Protein AF-A0A9P0D019-F1 (afdb_monomer_lite)

Radius of gyration: 28.9 Å; chains: 1; bounding box: 54×41×73 Å

Secondary structure (DSSP, 8-state):
-HHHHHHHHHHHHHHHHHHHHHH-HHHHHHHH-TT-S---S-PPPHHHHHHHHHHHHTS-----TT-HHHHHHHHHHTTSPPPP-----HHHHHHHHHHS-TTSPP-TT--

Sequence (111 aa):
MASRLGRYKEAYQRRKDNSLFTKSQRSFYRRLDPTTTQADGKYLNPEEIQKFWSNIWEKPVTHKTLAQWNRHETKIREKVPMMNPQKITTSDLKETLKTAANWKAPGSDKI

pLDDT: mean 82.5, std 10.54, range [54.69, 95.62]

Organism: NCB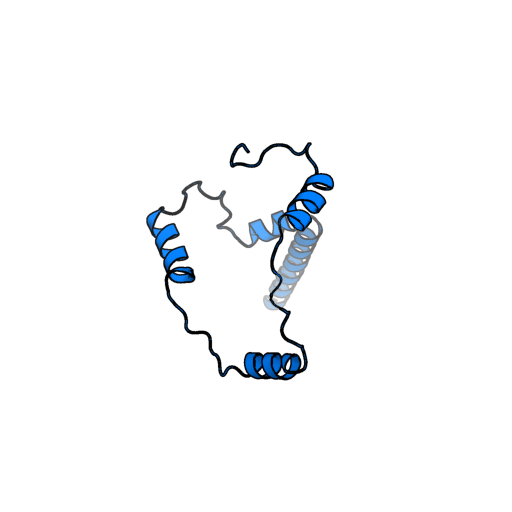I:txid3402493

Structure (mmCIF, N/CA/C/O backbone):
data_AF-A0A9P0D019-F1
#
_entry.id   AF-A0A9P0D019-F1
#
loop_
_atom_site.group_PDB
_atom_site.id
_atom_site.type_symbol
_atom_site.label_atom_id
_atom_site.label_alt_id
_atom_site.label_comp_id
_atom_site.label_asym_id
_atom_site.label_entity_id
_atom_site.label_seq_id
_atom_site.pdbx_PDB_ins_code
_atom_site.Cartn_x
_atom_site.Cartn_y
_atom_site.Cartn_z
_atom_site.occupancy
_atom_site.B_iso_or_equiv
_atom_site.auth_seq_id
_atom_site.auth_comp_id
_atom_site.auth_asym_id
_atom_site.auth_atom_id
_atom_site.pdbx_PDB_model_num
ATOM 1 N N . MET A 1 1 ? 31.414 -14.051 -40.273 1.00 54.69 1 MET A N 1
ATOM 2 C CA . MET A 1 1 ? 32.225 -13.133 -39.433 1.00 54.69 1 MET A CA 1
ATOM 3 C C . MET A 1 1 ? 31.360 -12.184 -38.595 1.00 54.69 1 MET A C 1
ATOM 5 O O . MET A 1 1 ? 31.552 -12.148 -37.386 1.00 54.69 1 MET A O 1
ATOM 9 N N . ALA A 1 2 ? 30.371 -11.490 -39.176 1.00 64.75 2 ALA A N 1
ATOM 10 C CA . ALA A 1 2 ? 29.523 -10.521 -38.459 1.00 64.75 2 ALA A CA 1
ATOM 11 C C . ALA A 1 2 ? 28.725 -11.101 -37.264 1.00 64.75 2 ALA A C 1
ATOM 13 O O . ALA A 1 2 ? 28.683 -10.493 -36.197 1.00 64.75 2 ALA A O 1
ATOM 14 N N . SER A 1 3 ? 28.167 -12.312 -37.389 1.00 70.38 3 SER A N 1
ATOM 15 C CA . SER A 1 3 ? 27.386 -12.958 -36.316 1.00 70.38 3 SER A CA 1
ATOM 16 C C . SER A 1 3 ? 28.218 -13.317 -35.078 1.00 70.38 3 SER A C 1
ATOM 18 O O . SER A 1 3 ? 27.751 -13.193 -33.947 1.00 70.38 3 SER A O 1
ATOM 20 N N . ARG A 1 4 ? 29.478 -13.729 -35.272 1.00 79.62 4 ARG A N 1
ATOM 21 C CA . ARG A 1 4 ? 30.413 -14.060 -34.184 1.00 79.62 4 ARG A CA 1
ATOM 22 C C . ARG A 1 4 ? 30.825 -12.810 -33.408 1.00 79.62 4 ARG A C 1
ATOM 24 O O . ARG A 1 4 ? 30.896 -12.851 -32.183 1.00 79.62 4 ARG A O 1
ATOM 31 N N . LEU A 1 5 ? 31.040 -11.705 -34.121 1.00 83.56 5 LEU A N 1
ATOM 32 C CA . LEU A 1 5 ? 31.354 -10.410 -33.524 1.00 83.56 5 LEU A CA 1
ATOM 33 C C . LEU A 1 5 ? 30.178 -9.880 -32.683 1.00 83.56 5 LEU A C 1
ATOM 35 O O . LEU A 1 5 ? 30.385 -9.423 -31.560 1.00 83.56 5 LEU A O 1
ATOM 39 N N . GLY A 1 6 ? 28.943 -10.023 -33.184 1.00 86.75 6 GLY A N 1
ATOM 40 C CA . GLY A 1 6 ? 27.721 -9.673 -32.450 1.00 86.75 6 GLY A CA 1
ATOM 41 C C . GLY A 1 6 ? 27.576 -10.452 -31.141 1.00 86.75 6 GLY A C 1
ATOM 42 O O . GLY A 1 6 ? 27.451 -9.851 -30.075 1.00 86.75 6 GLY A O 1
ATOM 43 N N . ARG A 1 7 ? 27.730 -11.784 -31.192 1.00 87.00 7 ARG A N 1
ATOM 44 C CA . ARG A 1 7 ? 27.685 -12.647 -29.995 1.00 87.00 7 ARG A CA 1
ATOM 45 C C . ARG A 1 7 ? 28.723 -12.256 -28.946 1.00 87.00 7 ARG A C 1
ATOM 47 O O . ARG A 1 7 ? 28.423 -12.261 -27.754 1.00 87.00 7 ARG A O 1
ATOM 54 N N . TYR A 1 8 ? 29.938 -11.916 -29.375 1.00 90.50 8 TYR A N 1
ATOM 55 C CA . TYR A 1 8 ? 30.995 -11.498 -28.455 1.00 90.50 8 TYR A CA 1
ATOM 56 C C . TYR A 1 8 ? 30.651 -10.174 -27.764 1.00 90.50 8 TYR A C 1
ATOM 58 O O . TYR A 1 8 ? 30.788 -10.054 -26.546 1.00 90.50 8 TYR A O 1
ATOM 66 N N . LYS A 1 9 ? 30.134 -9.204 -28.528 1.00 91.81 9 LYS A N 1
ATOM 67 C CA . LYS A 1 9 ? 29.692 -7.909 -28.003 1.00 91.81 9 LYS A CA 1
ATOM 68 C C . LYS A 1 9 ? 28.556 -8.067 -26.990 1.00 91.81 9 LYS A C 1
ATOM 70 O O . LYS A 1 9 ? 28.617 -7.473 -25.917 1.00 91.81 9 LYS A O 1
ATOM 75 N N . GLU A 1 10 ? 27.568 -8.909 -27.285 1.00 93.25 10 GLU A N 1
ATOM 76 C CA . GLU A 1 10 ? 26.468 -9.203 -26.361 1.00 93.25 10 GLU A CA 1
ATOM 77 C C . GLU A 1 10 ? 26.946 -9.880 -25.075 1.00 93.25 10 GLU A C 1
ATOM 79 O O . GLU A 1 10 ? 26.559 -9.473 -23.983 1.00 93.25 10 GLU A O 1
ATOM 84 N N . ALA A 1 11 ? 27.795 -10.907 -25.182 1.00 93.88 11 ALA A N 1
ATOM 85 C CA . ALA A 1 11 ? 28.311 -11.618 -24.016 1.00 93.88 11 ALA A CA 1
ATOM 86 C C . ALA A 1 11 ? 29.137 -10.692 -23.110 1.00 93.88 11 ALA A C 1
ATOM 88 O O . ALA A 1 11 ? 29.011 -10.739 -21.885 1.00 93.88 11 ALA A O 1
ATOM 89 N N . TYR A 1 12 ? 29.950 -9.822 -23.712 1.00 95.44 12 TYR A N 1
ATOM 90 C CA . TYR A 1 12 ? 30.699 -8.798 -22.993 1.00 95.44 12 TYR A CA 1
ATOM 91 C C . TYR A 1 12 ? 29.769 -7.807 -22.280 1.00 95.44 12 TYR A C 1
ATOM 93 O O . TYR A 1 12 ? 29.955 -7.537 -21.092 1.00 95.44 12 TYR A O 1
ATOM 101 N N . GLN A 1 13 ? 28.737 -7.321 -22.972 1.00 93.88 13 GLN A N 1
ATOM 102 C CA . GLN A 1 13 ? 27.777 -6.377 -22.409 1.00 93.88 13 GLN A CA 1
ATOM 103 C C . GLN A 1 13 ? 27.006 -6.989 -21.229 1.00 93.88 13 GLN A C 1
ATOM 105 O O . GLN A 1 13 ? 26.995 -6.402 -20.152 1.00 93.88 13 GLN A O 1
ATOM 110 N N . ARG A 1 14 ? 26.501 -8.226 -21.363 1.00 93.88 14 ARG A N 1
ATOM 111 C CA . ARG A 1 14 ? 25.836 -8.952 -20.262 1.00 93.88 14 ARG A CA 1
ATOM 112 C C . ARG A 1 14 ? 26.735 -9.099 -19.035 1.00 93.88 14 ARG A C 1
ATOM 114 O O . ARG A 1 14 ? 26.287 -8.894 -17.913 1.00 93.88 14 ARG A O 1
ATOM 121 N N . ARG A 1 15 ? 28.020 -9.428 -19.223 1.00 95.25 15 ARG A N 1
ATOM 122 C CA . ARG A 1 15 ? 28.983 -9.525 -18.109 1.00 95.25 15 ARG A CA 1
ATOM 123 C C . ARG A 1 15 ? 29.181 -8.181 -17.411 1.00 95.25 15 ARG A C 1
ATOM 125 O O . ARG A 1 15 ? 29.207 -8.131 -16.183 1.00 95.25 15 ARG A O 1
ATOM 132 N N . LYS A 1 16 ? 29.313 -7.102 -18.185 1.00 94.31 16 LYS A N 1
ATOM 133 C CA . LYS A 1 16 ? 29.474 -5.737 -17.669 1.00 94.31 16 LYS A CA 1
ATOM 134 C C . LYS A 1 16 ? 28.243 -5.287 -16.880 1.00 94.31 16 LYS A C 1
ATOM 136 O O . LYS A 1 16 ? 28.390 -4.751 -15.784 1.00 94.31 16 LYS A O 1
ATOM 141 N N . ASP A 1 17 ? 27.058 -5.556 -17.411 1.00 93.81 17 ASP A N 1
ATOM 142 C CA . ASP A 1 17 ? 25.774 -5.218 -16.803 1.00 93.81 17 ASP A CA 1
ATOM 143 C C . ASP A 1 17 ? 25.533 -6.014 -15.517 1.00 93.81 17 ASP A C 1
ATOM 145 O O . ASP A 1 17 ? 25.251 -5.422 -14.476 1.00 93.81 17 ASP A O 1
ATOM 149 N N . ASN A 1 18 ? 25.792 -7.325 -15.532 1.00 95.19 18 ASN A N 1
ATOM 150 C CA . ASN A 1 18 ? 25.707 -8.168 -14.338 1.00 95.19 18 ASN A CA 1
ATOM 151 C C . ASN A 1 18 ? 26.701 -7.731 -13.255 1.00 95.19 18 ASN A C 1
ATOM 153 O O . ASN A 1 18 ? 26.341 -7.660 -12.082 1.00 95.19 18 ASN A O 1
ATOM 157 N N . SER A 1 19 ? 27.943 -7.394 -13.628 1.00 95.62 19 SER A N 1
ATOM 158 C CA . SER A 1 19 ? 28.923 -6.874 -12.667 1.00 95.62 19 SER A CA 1
ATOM 159 C C . SER A 1 19 ? 28.511 -5.522 -12.085 1.00 95.62 19 SER A C 1
ATOM 161 O O . SER A 1 19 ? 28.897 -5.215 -10.958 1.00 95.62 19 SER A O 1
ATOM 163 N N . LEU A 1 20 ? 27.805 -4.683 -12.844 1.00 94.50 20 LEU A N 1
ATOM 164 C CA . LEU A 1 20 ? 27.306 -3.411 -12.339 1.00 94.50 20 LEU A CA 1
ATOM 165 C C . LEU A 1 20 ? 26.117 -3.627 -11.404 1.00 94.50 20 LEU A C 1
ATOM 167 O O . LEU A 1 20 ? 26.063 -2.992 -10.358 1.00 94.50 20 LEU A O 1
ATOM 171 N N . PHE A 1 21 ? 25.212 -4.541 -11.752 1.00 94.56 21 PHE A N 1
ATOM 172 C CA . PHE A 1 21 ? 24.066 -4.902 -10.926 1.00 94.56 21 PHE A CA 1
ATOM 173 C C . PHE A 1 21 ? 24.499 -5.430 -9.555 1.00 94.56 21 PHE A C 1
ATOM 175 O O . PHE A 1 21 ? 24.002 -4.959 -8.536 1.00 94.56 21 PHE A O 1
ATOM 182 N N . THR A 1 22 ? 25.475 -6.341 -9.510 1.00 95.50 22 THR A N 1
ATOM 183 C CA . THR A 1 22 ? 25.967 -6.903 -8.242 1.00 95.50 22 THR A CA 1
ATOM 184 C C . THR A 1 22 ? 26.692 -5.875 -7.377 1.00 95.50 22 THR A C 1
ATOM 186 O O . THR A 1 22 ? 26.514 -5.873 -6.164 1.00 95.50 22 THR A O 1
ATOM 189 N N . LYS A 1 23 ? 27.484 -4.978 -7.978 1.00 94.62 23 LYS A N 1
ATOM 190 C CA . LYS A 1 23 ? 28.229 -3.941 -7.240 1.00 94.62 23 LYS A CA 1
ATOM 191 C C . LYS A 1 23 ? 27.358 -2.755 -6.821 1.00 94.62 23 LYS A C 1
ATOM 193 O O . LYS A 1 23 ? 27.587 -2.163 -5.773 1.00 94.62 23 LYS A O 1
ATOM 198 N N . SER A 1 24 ? 26.413 -2.345 -7.666 1.00 92.50 24 SER A N 1
ATOM 199 C CA . SER A 1 24 ? 25.564 -1.173 -7.448 1.00 92.50 24 SER A CA 1
ATOM 200 C C . SER A 1 24 ? 24.288 -1.256 -8.285 1.00 92.50 24 SER A C 1
ATOM 202 O O . SER A 1 24 ? 24.197 -0.707 -9.388 1.00 92.50 24 SER A O 1
ATOM 204 N N . GLN A 1 25 ? 23.258 -1.875 -7.710 1.00 90.00 25 GLN A N 1
ATOM 205 C CA . GLN A 1 25 ? 21.928 -1.949 -8.320 1.00 90.00 25 GLN A CA 1
ATOM 206 C C . GLN A 1 25 ? 21.385 -0.555 -8.672 1.00 90.00 25 GLN A C 1
ATOM 208 O O . GLN A 1 25 ? 20.878 -0.353 -9.771 1.00 90.00 25 GLN A O 1
ATOM 213 N N . ARG A 1 26 ? 21.588 0.446 -7.800 1.00 87.19 26 ARG A N 1
ATOM 214 C CA . ARG A 1 26 ? 21.202 1.847 -8.056 1.00 87.19 26 ARG A CA 1
ATOM 215 C C . ARG A 1 26 ? 21.800 2.388 -9.357 1.00 87.19 26 ARG A C 1
ATOM 217 O O . ARG A 1 26 ? 21.097 2.997 -10.155 1.00 87.19 26 ARG A O 1
ATOM 224 N N . SER A 1 27 ? 23.098 2.175 -9.570 1.00 86.12 27 SER A N 1
ATOM 225 C CA . SER A 1 27 ? 23.786 2.662 -10.771 1.00 86.12 27 SER A CA 1
ATOM 226 C C . SER A 1 27 ? 23.372 1.894 -12.021 1.00 86.12 27 SER A C 1
ATOM 228 O O . SER A 1 27 ? 23.347 2.476 -13.102 1.00 86.12 27 SER A O 1
ATOM 230 N N . PHE A 1 28 ? 23.059 0.604 -11.878 1.00 91.38 28 PHE A N 1
ATOM 231 C CA . PHE A 1 28 ? 22.511 -0.215 -12.953 1.00 91.38 28 PHE A CA 1
ATOM 232 C C . PHE A 1 28 ? 21.134 0.293 -13.396 1.00 91.38 28 PHE A C 1
ATOM 234 O O . PHE A 1 28 ? 20.967 0.641 -14.562 1.00 91.38 28 PHE A O 1
ATOM 241 N N . TYR A 1 29 ? 20.189 0.448 -12.466 1.00 87.88 29 TYR A N 1
ATOM 242 C CA . TYR A 1 29 ? 18.842 0.929 -12.783 1.00 87.88 29 TYR A CA 1
ATOM 243 C C . TYR A 1 29 ? 18.833 2.361 -13.334 1.00 87.88 29 TYR A C 1
ATOM 245 O O . TYR A 1 29 ? 18.146 2.620 -14.314 1.00 87.88 29 TYR A O 1
ATOM 253 N N . ARG A 1 30 ? 19.687 3.260 -12.821 1.00 84.38 30 ARG A N 1
ATOM 254 C CA . ARG A 1 30 ? 19.843 4.619 -13.381 1.00 84.38 30 ARG A CA 1
ATOM 255 C C . ARG A 1 30 ? 20.331 4.629 -14.837 1.00 84.38 30 ARG A C 1
ATOM 257 O O . ARG A 1 30 ? 20.147 5.612 -15.536 1.00 84.38 30 ARG A O 1
ATOM 264 N N . ARG A 1 31 ? 21.020 3.578 -15.296 1.00 85.19 31 ARG A N 1
ATOM 265 C CA . ARG A 1 31 ? 21.433 3.457 -16.706 1.00 85.19 31 ARG A CA 1
ATOM 266 C C . ARG A 1 31 ? 20.333 2.886 -17.594 1.00 85.19 31 ARG A C 1
ATOM 268 O O . ARG A 1 31 ? 20.338 3.182 -18.783 1.00 85.19 31 ARG A O 1
ATOM 275 N N . LEU A 1 32 ? 19.454 2.050 -17.039 1.00 85.25 32 LEU A N 1
ATOM 276 C CA . LEU A 1 32 ? 18.302 1.507 -17.762 1.00 85.25 32 LEU A CA 1
ATOM 277 C C . LEU A 1 32 ? 17.238 2.569 -18.010 1.00 85.25 32 LEU A C 1
ATOM 279 O O . LEU A 1 32 ? 16.553 2.510 -19.026 1.00 85.25 32 LEU A O 1
ATOM 283 N N . ASP A 1 33 ? 17.135 3.532 -17.100 1.00 80.12 33 ASP A N 1
ATOM 284 C CA . ASP A 1 33 ? 16.229 4.655 -17.232 1.00 80.12 33 ASP A CA 1
ATOM 285 C C . ASP A 1 33 ? 17.005 5.959 -17.497 1.00 80.12 33 ASP A C 1
ATOM 287 O O . ASP A 1 33 ? 17.398 6.659 -16.557 1.00 80.12 33 ASP A O 1
ATOM 291 N N . PRO A 1 34 ? 17.240 6.319 -18.774 1.00 66.44 34 PRO A N 1
ATOM 292 C CA . PRO A 1 34 ? 17.894 7.576 -19.123 1.00 66.44 34 PRO A CA 1
ATOM 293 C C . PRO A 1 34 ? 17.052 8.805 -18.745 1.00 66.44 34 PRO A C 1
ATOM 295 O O . PRO A 1 34 ? 17.576 9.914 -18.798 1.00 66.44 34 PRO A O 1
ATOM 298 N N . THR A 1 35 ? 15.781 8.623 -18.355 1.00 63.62 35 THR A N 1
ATOM 299 C CA . THR A 1 35 ? 14.903 9.689 -17.851 1.00 63.62 35 THR A CA 1
ATOM 300 C C . THR A 1 35 ? 14.993 9.879 -16.340 1.00 63.62 35 THR A C 1
ATOM 302 O O . THR A 1 35 ? 14.483 10.874 -15.836 1.00 63.62 35 THR A O 1
ATOM 305 N N . THR A 1 36 ? 15.775 9.050 -15.626 1.00 56.75 36 THR A N 1
ATOM 306 C CA . THR A 1 36 ? 16.296 9.388 -14.286 1.00 56.75 36 THR A CA 1
ATOM 307 C C . THR A 1 36 ? 17.397 10.464 -14.380 1.00 56.75 36 THR A C 1
ATOM 309 O O . THR A 1 36 ? 18.407 10.452 -13.667 1.00 56.75 36 THR A O 1
ATOM 312 N N . THR A 1 37 ? 17.218 11.439 -15.269 1.00 55.59 37 THR A N 1
ATOM 313 C CA . THR A 1 37 ? 17.585 12.814 -14.956 1.00 55.59 37 THR A CA 1
ATOM 314 C C . THR A 1 37 ? 16.926 13.126 -13.617 1.00 55.59 37 THR A C 1
ATOM 316 O O . THR A 1 37 ? 15.834 12.638 -13.327 1.00 55.59 37 THR A O 1
ATOM 319 N N . GLN A 1 38 ? 17.658 13.822 -12.750 1.00 58.84 38 GLN A N 1
ATOM 320 C CA . GLN A 1 38 ? 17.177 14.323 -11.463 1.00 58.84 38 GLN A CA 1
ATOM 321 C C . GLN A 1 38 ? 15.700 14.664 -11.59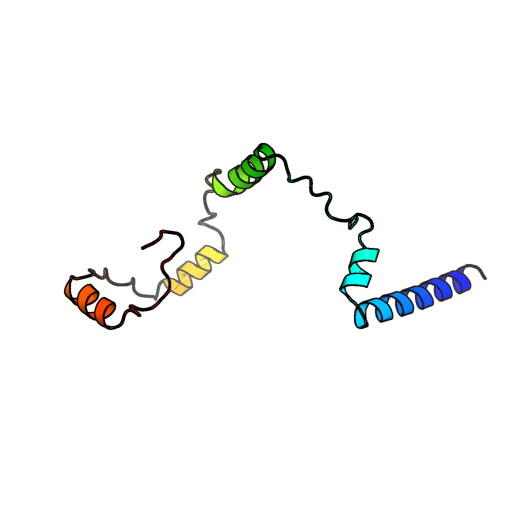6 1.00 58.84 38 GLN A C 1
ATOM 323 O O . GLN A 1 38 ? 15.386 15.374 -12.542 1.00 58.84 38 GLN A O 1
ATOM 328 N N . ALA A 1 39 ? 14.826 14.096 -10.753 1.00 56.91 39 ALA A N 1
ATOM 329 C CA . ALA A 1 39 ? 13.411 14.437 -10.784 1.00 56.91 39 ALA A CA 1
ATOM 330 C C . ALA A 1 39 ? 13.343 15.959 -10.827 1.00 56.91 39 ALA A C 1
ATOM 332 O O . ALA A 1 39 ? 13.696 16.607 -9.837 1.00 56.91 39 ALA A O 1
ATOM 333 N N . ASP A 1 40 ? 13.032 16.513 -12.003 1.00 55.50 40 ASP A N 1
ATOM 334 C CA . ASP A 1 40 ? 12.873 17.941 -12.161 1.00 55.50 40 ASP A CA 1
ATOM 335 C C . ASP A 1 40 ? 11.842 18.253 -11.092 1.00 55.50 40 ASP A C 1
ATOM 337 O O . ASP A 1 40 ? 10.775 17.640 -11.100 1.00 55.50 40 ASP A O 1
ATOM 341 N N . GLY A 1 41 ? 12.172 19.083 -10.100 1.00 57.06 41 GLY A N 1
ATOM 342 C CA . GLY A 1 41 ? 11.329 19.345 -8.922 1.00 57.06 41 GLY A CA 1
ATOM 343 C C . GLY A 1 41 ? 9.964 19.969 -9.251 1.00 57.06 41 GLY A C 1
ATOM 344 O O . GLY A 1 41 ? 9.339 20.606 -8.411 1.00 57.06 41 GLY A O 1
ATOM 345 N N . LYS A 1 42 ? 9.515 19.829 -10.495 1.00 64.62 42 LYS A N 1
ATOM 346 C CA . LYS A 1 42 ? 8.194 20.053 -11.026 1.00 64.62 42 LYS A CA 1
ATOM 347 C C . LYS A 1 42 ? 7.237 19.045 -10.397 1.00 64.62 42 LYS A C 1
ATOM 349 O O . LYS A 1 42 ? 6.964 17.969 -10.925 1.00 64.62 42 LYS A O 1
ATOM 354 N N . TYR A 1 43 ? 6.736 19.426 -9.230 1.00 66.62 43 TYR A N 1
ATOM 355 C CA . TYR A 1 43 ? 5.532 18.844 -8.664 1.00 66.62 43 TYR A CA 1
ATOM 356 C C . TYR A 1 43 ? 4.441 18.784 -9.742 1.00 66.62 43 TYR A C 1
ATOM 358 O O . TYR A 1 43 ? 4.259 19.735 -10.508 1.00 66.62 43 TYR A O 1
ATOM 366 N N . LEU A 1 44 ? 3.744 17.648 -9.811 1.00 68.69 44 LEU A N 1
ATOM 367 C CA . LEU A 1 44 ? 2.559 17.499 -10.652 1.00 68.69 44 LEU A CA 1
ATOM 368 C C . LEU A 1 44 ? 1.548 18.592 -10.285 1.00 68.69 44 LEU A C 1
ATOM 370 O O . LEU A 1 44 ? 1.461 18.991 -9.120 1.00 68.69 44 LEU A O 1
ATOM 374 N N . ASN A 1 45 ? 0.797 19.081 -11.274 1.00 82.56 45 ASN A N 1
ATOM 375 C CA . ASN A 1 45 ? -0.229 20.094 -11.041 1.00 82.56 45 ASN A CA 1
ATOM 376 C C . ASN A 1 45 ? -1.190 19.584 -9.941 1.00 82.56 45 ASN A C 1
ATOM 378 O O . ASN A 1 45 ? -1.654 18.443 -10.042 1.00 82.56 45 ASN A O 1
ATOM 382 N N . PRO A 1 46 ? -1.504 20.381 -8.900 1.00 85.75 46 PRO A N 1
ATOM 383 C CA . PRO A 1 46 ? -2.475 20.005 -7.873 1.00 85.75 46 PRO A CA 1
ATOM 384 C C . PRO A 1 46 ? -3.787 19.440 -8.436 1.00 85.75 46 PRO A C 1
ATOM 386 O O . PRO A 1 46 ? -4.324 18.482 -7.884 1.00 85.75 46 PRO A O 1
ATOM 389 N N . GLU A 1 47 ? -4.259 19.959 -9.572 1.00 89.12 47 GLU A N 1
ATOM 390 C CA . GLU A 1 47 ? -5.462 19.461 -10.248 1.00 89.12 47 GLU A CA 1
ATOM 391 C C . GLU A 1 47 ? -5.288 18.042 -10.807 1.00 89.12 47 GLU A C 1
ATOM 393 O O . GLU A 1 47 ? -6.209 17.229 -10.742 1.00 89.12 47 GLU A O 1
ATOM 398 N N . GLU A 1 48 ? -4.107 17.705 -11.330 1.00 86.56 48 GLU A N 1
ATOM 399 C CA . GLU A 1 48 ? -3.801 16.361 -11.832 1.00 86.56 48 GLU A CA 1
ATOM 400 C C . GLU A 1 48 ? -3.715 15.354 -10.686 1.00 86.56 48 GLU A C 1
ATOM 402 O O . GLU A 1 48 ? -4.235 14.242 -10.800 1.00 86.56 48 GLU A O 1
ATOM 407 N N . ILE A 1 49 ? -3.119 15.761 -9.562 1.00 88.44 49 ILE A N 1
ATOM 408 C CA . ILE A 1 49 ? -3.044 14.952 -8.341 1.00 88.44 49 ILE A CA 1
ATOM 409 C C . ILE A 1 49 ? -4.452 14.703 -7.798 1.00 88.44 49 ILE A C 1
ATOM 411 O O . ILE A 1 49 ? -4.818 13.558 -7.525 1.00 88.44 49 ILE A O 1
ATOM 415 N N . GLN A 1 50 ? -5.261 15.758 -7.679 1.00 89.44 50 GLN A N 1
ATOM 416 C CA . GLN A 1 50 ? -6.642 15.646 -7.225 1.00 89.44 50 GLN A CA 1
ATOM 417 C C . GLN A 1 50 ? -7.448 14.735 -8.153 1.00 89.44 50 GLN A C 1
ATOM 419 O O . GLN A 1 50 ? -8.115 13.824 -7.672 1.00 89.44 50 GLN A O 1
ATOM 424 N N . LYS A 1 51 ? -7.343 14.923 -9.473 1.00 89.94 51 LYS A N 1
ATOM 425 C CA . LYS A 1 51 ? -8.039 14.109 -10.480 1.00 89.94 51 LYS A CA 1
ATOM 426 C C . LYS A 1 51 ? -7.613 12.642 -10.456 1.00 89.94 51 LYS A C 1
ATOM 428 O O . LYS A 1 51 ? -8.430 11.756 -10.711 1.00 89.94 51 LYS A O 1
ATOM 433 N N . PHE A 1 52 ? -6.339 12.371 -10.189 1.00 87.50 52 PHE A N 1
ATOM 434 C CA . PHE A 1 52 ? -5.836 11.012 -10.040 1.00 87.50 52 PHE A CA 1
ATOM 435 C C . PHE A 1 52 ? -6.476 10.326 -8.829 1.00 87.50 52 PHE A C 1
ATOM 437 O O . PHE A 1 52 ? -7.062 9.253 -8.974 1.00 87.50 52 PHE A O 1
ATOM 444 N N . TRP A 1 53 ? -6.428 10.962 -7.656 1.00 91.12 53 TRP A N 1
ATOM 445 C CA . TRP A 1 53 ? -6.951 10.371 -6.424 1.00 91.12 53 TRP A CA 1
ATOM 446 C C . TRP A 1 53 ? -8.476 10.304 -6.388 1.00 91.12 53 TRP A C 1
ATOM 448 O O . TRP A 1 53 ? -9.019 9.284 -5.961 1.00 91.12 53 TRP A O 1
ATOM 458 N N . SER A 1 54 ? -9.182 11.313 -6.905 1.00 88.62 54 SER A N 1
ATOM 459 C CA . SER A 1 54 ? -10.643 11.271 -7.015 1.00 88.62 54 SER A CA 1
ATOM 460 C C . SER A 1 54 ? -11.111 10.122 -7.905 1.00 88.62 54 SER A C 1
ATOM 462 O O . SER A 1 54 ? -12.031 9.391 -7.554 1.00 88.62 54 SER A O 1
ATOM 464 N N . ASN A 1 55 ? -10.424 9.857 -9.017 1.00 87.25 55 ASN A N 1
ATOM 465 C CA . ASN A 1 55 ? -10.761 8.720 -9.872 1.00 87.25 55 ASN A CA 1
ATOM 466 C C . ASN A 1 55 ? -10.639 7.357 -9.173 1.00 87.25 55 ASN A C 1
ATOM 468 O O . ASN A 1 55 ? -11.303 6.416 -9.611 1.00 87.25 55 ASN A O 1
ATOM 472 N N . ILE A 1 56 ? -9.802 7.238 -8.138 1.00 85.81 56 ILE A N 1
ATOM 473 C CA . ILE A 1 56 ? -9.614 5.999 -7.373 1.00 85.81 56 ILE A CA 1
ATOM 474 C C . ILE A 1 56 ? -10.603 5.927 -6.206 1.00 85.81 56 ILE A C 1
ATOM 476 O O . ILE A 1 56 ? -11.204 4.878 -5.987 1.00 85.81 56 ILE A O 1
ATOM 480 N N . TRP A 1 57 ? -10.757 7.014 -5.449 1.00 84.31 57 TRP A N 1
ATOM 481 C CA . TRP A 1 57 ? -11.488 7.009 -4.178 1.00 84.31 57 TRP A CA 1
ATOM 482 C C . TRP A 1 57 ? -12.908 7.560 -4.266 1.00 84.31 57 TRP A C 1
ATOM 484 O O . TRP A 1 57 ? -13.784 7.090 -3.549 1.00 84.31 57 TRP A O 1
ATOM 494 N N . GLU A 1 58 ? -13.146 8.552 -5.123 1.00 82.38 58 GLU A N 1
ATOM 495 C CA . GLU A 1 58 ? -14.444 9.229 -5.229 1.00 82.38 58 GLU A CA 1
ATOM 496 C C . GLU A 1 58 ? -15.441 8.418 -6.057 1.00 82.38 58 GLU A C 1
ATOM 498 O O . GLU A 1 58 ? -16.648 8.553 -5.881 1.00 82.38 58 GLU A O 1
ATOM 503 N N . LYS A 1 59 ? -14.961 7.536 -6.942 1.00 79.62 59 LYS A N 1
ATOM 504 C CA . LYS A 1 59 ? -15.842 6.665 -7.720 1.00 79.62 59 LYS A CA 1
ATOM 505 C C . LYS A 1 59 ? -16.366 5.530 -6.841 1.00 79.62 59 LYS A C 1
ATOM 507 O O . LYS A 1 59 ? -15.589 4.635 -6.502 1.00 79.62 59 LYS A O 1
ATOM 512 N N . PRO A 1 60 ? -17.674 5.491 -6.523 1.00 75.31 60 PRO A N 1
ATOM 513 C CA . PRO A 1 60 ? -18.241 4.357 -5.819 1.00 75.31 60 PRO A CA 1
ATOM 514 C C . PRO A 1 60 ? -18.161 3.133 -6.734 1.00 75.31 60 PRO A C 1
ATOM 516 O O . PRO A 1 60 ? -18.850 3.037 -7.749 1.00 75.31 60 PRO A O 1
ATOM 519 N N . VAL A 1 61 ? -17.289 2.189 -6.389 1.00 77.50 61 VAL A N 1
ATOM 520 C CA . VAL A 1 61 ? -17.214 0.899 -7.071 1.00 77.50 61 VAL A CA 1
ATOM 521 C C . VAL A 1 61 ? -18.076 -0.083 -6.297 1.00 77.50 61 VAL A C 1
ATOM 523 O O . VAL A 1 61 ? -17.811 -0.388 -5.137 1.00 77.50 61 VAL A O 1
ATOM 526 N N . THR A 1 62 ? -19.098 -0.633 -6.947 1.00 78.50 62 THR A N 1
ATOM 527 C CA . THR A 1 62 ? -19.809 -1.789 -6.400 1.00 78.50 62 THR A CA 1
ATOM 528 C C . THR A 1 62 ? -18.864 -2.984 -6.407 1.00 78.50 62 THR A C 1
ATOM 530 O O . THR A 1 62 ? -18.448 -3.449 -7.474 1.00 78.50 62 THR A O 1
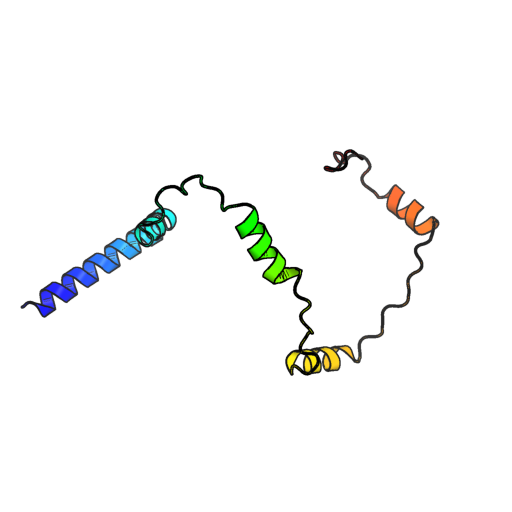ATOM 533 N N . HIS A 1 63 ? -18.513 -3.492 -5.224 1.00 73.44 63 HIS A N 1
ATOM 534 C CA . HIS A 1 63 ? -17.733 -4.720 -5.117 1.00 73.44 63 HIS A CA 1
ATOM 535 C C . HIS A 1 63 ? -18.424 -5.850 -5.888 1.00 73.44 63 HIS A C 1
ATOM 537 O O . HIS A 1 63 ? -19.648 -5.991 -5.849 1.00 73.44 63 HIS A O 1
ATOM 543 N N . LYS A 1 64 ? -17.640 -6.682 -6.585 1.00 79.31 64 LYS A N 1
ATOM 544 C CA . LYS A 1 64 ? -18.151 -7.884 -7.257 1.00 79.31 64 LYS A CA 1
ATOM 545 C C . LYS A 1 64 ? -18.540 -8.924 -6.203 1.00 79.31 64 LYS A C 1
ATOM 547 O O . LYS A 1 64 ? -17.797 -9.867 -5.949 1.00 79.31 64 LYS A O 1
ATOM 552 N N . THR A 1 65 ? -19.710 -8.753 -5.599 1.00 75.06 65 THR A N 1
ATOM 553 C CA . THR A 1 65 ? -20.249 -9.608 -4.529 1.00 75.06 65 THR A CA 1
ATOM 554 C C . THR A 1 65 ? -20.338 -11.078 -4.938 1.00 75.06 65 THR A C 1
ATOM 556 O O . THR A 1 65 ? -20.156 -11.961 -4.105 1.00 75.06 65 THR A O 1
ATOM 559 N N . LEU A 1 66 ? -20.527 -11.357 -6.232 1.00 81.12 66 LEU A N 1
ATOM 560 C CA . LEU A 1 66 ? -20.610 -12.712 -6.785 1.00 81.12 66 LEU A CA 1
ATOM 561 C C . LEU A 1 66 ? -19.267 -13.290 -7.259 1.00 81.12 66 LEU A C 1
ATOM 563 O O . LEU A 1 66 ? -19.256 -14.379 -7.834 1.00 81.12 66 LEU A O 1
ATOM 567 N N . ALA A 1 67 ? -18.144 -12.597 -7.045 1.00 85.50 67 ALA A N 1
ATOM 568 C CA . ALA A 1 67 ? -16.836 -13.131 -7.403 1.00 85.50 67 ALA A CA 1
ATOM 569 C C . ALA A 1 67 ? -16.551 -14.440 -6.646 1.00 85.50 67 ALA A C 1
ATOM 571 O O . ALA A 1 67 ? -16.878 -14.578 -5.466 1.00 85.50 67 ALA A O 1
ATOM 572 N N . GLN A 1 68 ? -15.924 -15.408 -7.322 1.00 86.50 68 GLN A N 1
ATOM 573 C CA . GLN A 1 68 ? -15.684 -16.740 -6.751 1.00 86.50 68 GLN A CA 1
ATOM 574 C C . GLN A 1 68 ? -14.862 -16.695 -5.457 1.00 86.50 68 GLN A C 1
ATOM 576 O O . GLN A 1 68 ? -15.182 -17.417 -4.516 1.00 86.50 68 GLN A O 1
ATOM 581 N N . TRP A 1 69 ? -13.865 -15.809 -5.376 1.00 88.06 69 TRP A N 1
ATOM 582 C CA . TRP A 1 69 ? -13.057 -15.626 -4.167 1.00 88.06 69 TRP A CA 1
ATOM 583 C C . TRP A 1 69 ? -13.897 -15.138 -2.975 1.00 88.06 69 TRP A C 1
ATOM 585 O O . TRP A 1 69 ? -13.711 -15.625 -1.866 1.00 88.06 69 TRP A O 1
ATOM 595 N N . ASN A 1 70 ? -14.882 -14.259 -3.203 1.00 85.56 70 ASN A N 1
ATOM 596 C CA . ASN A 1 70 ? -15.765 -13.761 -2.147 1.00 85.56 70 ASN A CA 1
ATOM 597 C C . ASN A 1 70 ? -16.707 -14.861 -1.638 1.00 85.56 70 ASN A C 1
ATOM 599 O O . ASN A 1 70 ? -16.914 -15.013 -0.436 1.00 85.56 70 ASN A O 1
ATOM 603 N N . ARG A 1 71 ? -17.241 -15.685 -2.550 1.00 87.62 71 ARG A N 1
ATOM 604 C CA . ARG A 1 71 ? -18.045 -16.863 -2.183 1.00 87.62 71 ARG A CA 1
ATOM 605 C C . ARG A 1 71 ? -17.229 -17.877 -1.383 1.00 87.62 71 ARG A C 1
ATOM 607 O O . ARG A 1 71 ? -17.739 -18.445 -0.424 1.00 87.62 71 ARG A O 1
ATOM 614 N N . HIS A 1 72 ? -15.975 -18.096 -1.773 1.00 87.94 72 HIS A N 1
ATOM 615 C CA . HIS A 1 72 ? -15.065 -18.993 -1.068 1.00 87.94 72 HIS A CA 1
ATOM 616 C C . HIS A 1 72 ? -14.761 -18.494 0.351 1.00 87.94 72 HIS A C 1
ATOM 618 O O . HIS A 1 72 ? -14.937 -19.248 1.304 1.00 87.94 72 HIS A O 1
ATOM 624 N N . GLU A 1 73 ? -14.399 -17.216 0.498 1.00 86.62 73 GLU A N 1
ATOM 625 C CA . GLU A 1 73 ? -14.171 -16.576 1.801 1.00 86.62 73 GLU A CA 1
ATOM 626 C C . GLU A 1 73 ? -15.419 -16.614 2.687 1.00 86.62 73 GLU A C 1
ATOM 628 O O . GLU A 1 73 ? -15.333 -16.989 3.855 1.00 86.62 73 GLU A O 1
ATOM 633 N N . THR A 1 74 ? -16.591 -16.293 2.128 1.00 85.88 74 THR A N 1
ATOM 634 C CA . THR A 1 74 ? -17.860 -16.341 2.869 1.00 85.88 74 THR A CA 1
ATOM 635 C C . THR A 1 74 ? -18.115 -17.756 3.383 1.00 85.88 74 THR A C 1
ATOM 637 O O . THR A 1 74 ? -18.359 -17.933 4.571 1.00 85.88 74 THR A O 1
ATOM 640 N N . LYS A 1 75 ? -17.943 -18.775 2.532 1.00 87.62 75 LYS A N 1
ATOM 641 C CA . LYS A 1 75 ? -18.127 -20.184 2.900 1.00 87.62 75 LYS A CA 1
ATOM 642 C C . LYS A 1 75 ? -17.147 -20.669 3.972 1.00 87.62 75 LYS A C 1
ATOM 644 O O . LYS A 1 75 ? -17.522 -21.456 4.836 1.00 87.62 75 LYS A O 1
ATOM 649 N N . ILE A 1 76 ? -15.892 -20.218 3.939 1.00 88.19 76 ILE A N 1
ATOM 650 C CA . ILE A 1 76 ? -14.917 -20.527 5.000 1.00 88.19 76 ILE A CA 1
ATOM 651 C C . ILE A 1 76 ? -15.370 -19.912 6.329 1.00 88.19 76 ILE A C 1
ATOM 653 O O . ILE A 1 76 ? -15.260 -20.542 7.382 1.00 88.19 76 ILE A O 1
ATOM 657 N N . ARG A 1 77 ? -15.896 -18.686 6.275 1.00 84.44 77 ARG A N 1
ATOM 658 C CA . ARG A 1 77 ? -16.274 -17.899 7.451 1.00 84.44 77 ARG A CA 1
ATOM 659 C C . ARG A 1 77 ? -17.690 -18.160 7.959 1.00 84.44 77 ARG A C 1
ATOM 661 O O . ARG A 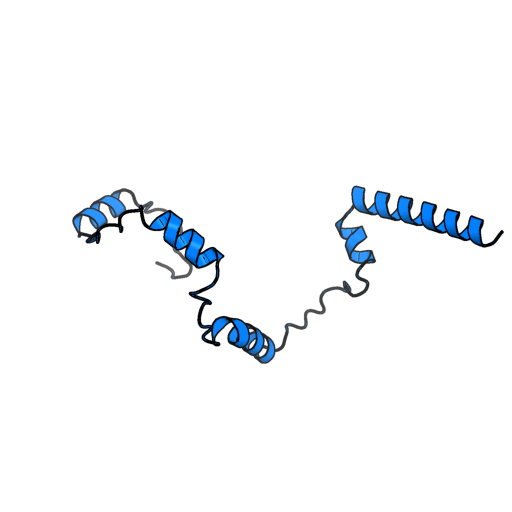1 77 ? -17.993 -17.717 9.057 1.00 84.44 77 ARG A O 1
ATOM 668 N N . GLU A 1 78 ? -18.519 -18.928 7.248 1.00 85.88 78 GLU A N 1
ATOM 669 C CA . GLU A 1 78 ? -19.866 -19.340 7.693 1.00 85.88 78 GLU A CA 1
ATOM 670 C C . GLU A 1 78 ? -19.861 -19.998 9.082 1.00 85.88 78 GLU A C 1
ATOM 672 O O . GLU A 1 78 ? -20.831 -19.891 9.827 1.00 85.88 78 GLU A O 1
ATOM 677 N N . LYS A 1 79 ? -18.762 -20.670 9.446 1.00 86.62 79 LYS A N 1
ATOM 678 C CA . LYS A 1 79 ? -18.600 -21.336 10.748 1.00 86.62 79 LYS A CA 1
ATOM 679 C C . LYS A 1 79 ? -18.016 -20.434 11.836 1.00 86.62 79 LYS A C 1
ATOM 681 O O . LYS A 1 79 ? -17.900 -20.873 12.978 1.00 86.62 79 LYS A O 1
ATOM 686 N N . VAL A 1 80 ? -17.602 -19.214 11.496 1.00 86.88 80 VAL A N 1
ATOM 687 C CA . VAL A 1 80 ? -17.042 -18.263 12.457 1.00 86.88 80 VAL A CA 1
ATOM 688 C C . VAL A 1 80 ? -18.208 -17.519 13.108 1.00 86.88 80 VAL A C 1
ATOM 690 O O . VAL A 1 80 ? -18.948 -16.829 12.405 1.00 86.88 80 VAL A O 1
ATOM 693 N N . PRO A 1 81 ? -18.406 -17.642 14.432 1.00 86.88 81 PRO A N 1
ATOM 694 C CA . PRO A 1 81 ? -19.467 -16.914 15.109 1.00 86.88 81 PRO A CA 1
ATOM 695 C C . PRO A 1 81 ? -19.230 -15.407 14.983 1.00 86.88 81 PRO A C 1
ATOM 697 O O . PRO A 1 81 ? -18.097 -14.928 15.073 1.00 86.88 81 PRO A O 1
ATOM 700 N N . MET A 1 82 ? -20.313 -14.655 14.783 1.00 84.88 82 MET A N 1
ATOM 701 C CA . MET A 1 82 ? -20.252 -13.198 14.780 1.00 84.88 82 MET A CA 1
ATOM 702 C C . MET A 1 82 ? -19.728 -12.714 16.134 1.00 84.88 82 MET A C 1
ATOM 704 O O . MET A 1 82 ? -20.155 -13.198 17.183 1.00 84.88 82 MET A O 1
ATOM 708 N N . MET A 1 83 ? -18.792 -11.762 16.115 1.00 86.81 83 MET A N 1
ATOM 709 C CA . MET A 1 83 ? -18.300 -11.150 17.345 1.00 86.81 83 MET A CA 1
ATOM 710 C C . MET A 1 83 ? -19.472 -10.494 18.076 1.00 86.81 83 MET A C 1
ATOM 712 O O . MET A 1 83 ? -20.203 -9.691 17.493 1.00 86.81 83 MET A O 1
ATOM 716 N N . ASN A 1 84 ? -19.640 -10.837 19.352 1.00 88.31 84 ASN A N 1
ATOM 717 C CA . ASN A 1 84 ? -20.686 -10.245 20.172 1.00 88.31 84 ASN A CA 1
ATOM 718 C C . ASN A 1 84 ? -20.504 -8.721 20.244 1.00 88.31 84 ASN A C 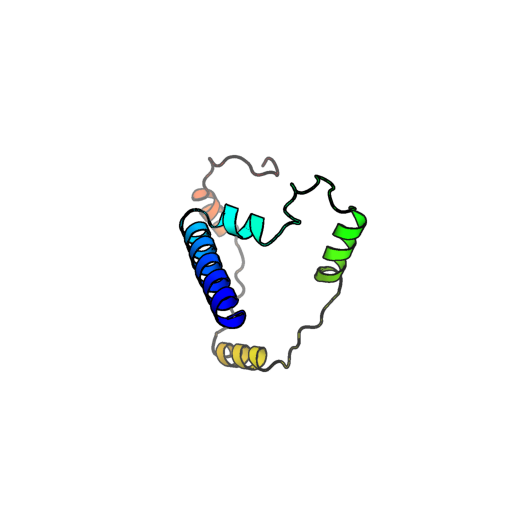1
ATOM 720 O O . ASN A 1 84 ? -19.366 -8.248 20.333 1.00 88.31 84 ASN A O 1
ATOM 724 N N . PRO A 1 85 ? -21.602 -7.946 20.248 1.00 85.31 85 PRO A N 1
ATOM 725 C CA . PRO A 1 85 ? -21.522 -6.504 20.415 1.00 85.31 85 PRO A CA 1
ATOM 726 C C . PRO A 1 85 ? -20.893 -6.189 21.776 1.00 85.31 85 PRO A C 1
ATOM 728 O O . PRO A 1 85 ? -21.500 -6.416 22.824 1.00 85.31 85 PRO A O 1
ATOM 731 N N . GLN A 1 86 ? -19.663 -5.679 21.766 1.00 84.31 86 GLN A N 1
ATOM 732 C CA . GLN A 1 86 ? -18.984 -5.246 22.980 1.00 84.31 86 GLN A CA 1
ATOM 733 C C . GLN A 1 86 ? -19.392 -3.811 23.299 1.00 84.31 86 GLN A C 1
ATOM 735 O O . GLN A 1 86 ? -19.179 -2.894 22.506 1.00 84.31 86 GLN A O 1
ATOM 740 N N . LYS A 1 87 ? -20.010 -3.617 24.464 1.00 89.62 87 LYS A N 1
ATOM 741 C CA . LYS A 1 87 ? -20.286 -2.283 24.996 1.00 89.62 87 LYS A CA 1
ATOM 742 C C . LYS A 1 87 ? -19.049 -1.820 25.750 1.00 89.62 87 LYS A C 1
ATOM 744 O O . LYS A 1 87 ? -18.707 -2.422 26.758 1.00 89.62 87 LYS A O 1
ATOM 749 N N . ILE A 1 88 ? -18.413 -0.760 25.264 1.00 88.88 88 ILE A N 1
ATOM 750 C CA . ILE A 1 88 ? -17.295 -0.122 25.963 1.00 88.88 88 ILE A CA 1
ATOM 751 C C . ILE A 1 88 ? -17.867 0.614 27.174 1.00 88.88 88 ILE A C 1
ATOM 753 O O . ILE A 1 88 ? -18.691 1.520 27.028 1.00 88.88 88 ILE A O 1
ATOM 757 N N . THR A 1 89 ? -17.460 0.200 28.368 1.00 92.75 89 THR A N 1
ATOM 758 C CA . THR A 1 89 ? -17.907 0.788 29.631 1.00 92.75 89 THR A CA 1
ATOM 759 C C . THR A 1 89 ? -16.889 1.783 30.183 1.00 92.75 89 THR A C 1
ATOM 761 O O . THR A 1 89 ? -15.720 1.821 29.796 1.00 92.75 89 THR A O 1
ATOM 764 N N . THR A 1 90 ? -17.323 2.615 31.131 1.00 91.12 90 THR A N 1
ATOM 765 C CA . THR A 1 90 ? -16.434 3.580 31.793 1.00 91.12 90 THR A CA 1
ATOM 766 C C . THR A 1 90 ? -15.371 2.903 32.660 1.00 91.12 90 THR A C 1
ATOM 768 O O . THR A 1 90 ? -14.307 3.486 32.866 1.00 91.12 90 THR A O 1
ATOM 771 N N . SER A 1 91 ? -15.616 1.684 33.152 1.00 88.62 91 SER A N 1
ATOM 772 C CA . SER A 1 91 ? -14.599 0.871 33.829 1.00 88.62 91 SER A CA 1
ATOM 773 C C . SER A 1 91 ? -13.492 0.438 32.873 1.00 88.62 91 SER A C 1
ATOM 775 O O . SER A 1 91 ? -12.326 0.613 33.218 1.00 88.62 91 SER A O 1
ATOM 777 N N . ASP A 1 92 ? -13.835 0.004 31.655 1.00 87.06 92 ASP A N 1
ATOM 778 C CA . ASP A 1 92 ? -12.850 -0.399 30.636 1.00 87.06 92 ASP A CA 1
ATOM 779 C C . ASP A 1 92 ? -11.922 0.772 30.281 1.00 87.06 92 ASP A C 1
ATOM 781 O O . ASP A 1 92 ? -10.703 0.626 30.175 1.00 87.06 92 ASP A O 1
ATOM 785 N N . LEU A 1 93 ? -12.485 1.981 30.177 1.00 89.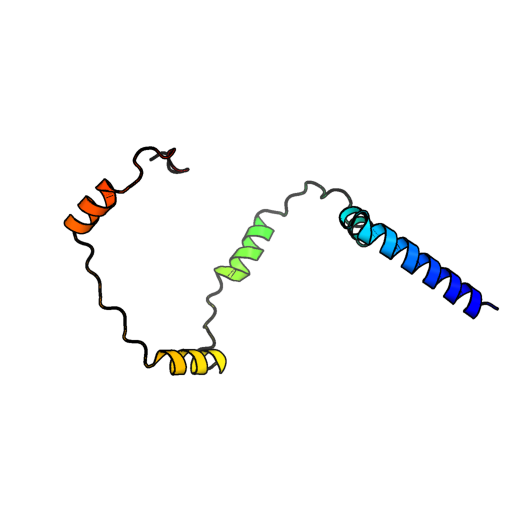81 93 LEU A N 1
ATOM 786 C CA . LEU A 1 93 ? -11.704 3.200 29.958 1.00 89.81 93 LEU A CA 1
ATOM 787 C C . LEU A 1 93 ? -10.784 3.515 31.142 1.00 89.81 93 LEU A C 1
ATOM 789 O O . LEU A 1 93 ? -9.624 3.862 30.948 1.00 89.81 93 LEU A O 1
ATOM 793 N N . LYS A 1 94 ? -11.265 3.373 32.381 1.00 89.56 94 LYS A N 1
ATOM 794 C CA . LYS A 1 94 ? -10.436 3.611 33.574 1.00 89.56 94 LYS A CA 1
ATOM 795 C C . LYS A 1 94 ? -9.277 2.624 33.672 1.00 89.56 94 LYS A C 1
ATOM 797 O O . LYS A 1 94 ? -8.191 3.018 34.087 1.00 89.56 94 LYS A O 1
ATOM 802 N N . GLU A 1 95 ? -9.490 1.360 33.328 1.00 88.38 95 GLU A N 1
ATOM 803 C CA . GLU A 1 95 ? -8.430 0.349 33.338 1.00 88.38 95 GLU A CA 1
ATOM 804 C C . GLU A 1 95 ? -7.415 0.577 32.220 1.00 88.38 95 GLU A C 1
ATOM 806 O O . GLU A 1 95 ? -6.211 0.602 32.478 1.00 88.38 95 GLU A O 1
ATOM 811 N N . THR A 1 96 ? -7.884 0.846 31.002 1.00 86.44 96 THR A N 1
ATOM 812 C CA . THR A 1 96 ? -6.996 1.120 29.865 1.00 86.44 96 THR A CA 1
ATOM 813 C C . THR A 1 96 ? -6.173 2.389 30.081 1.00 86.44 96 THR A C 1
ATOM 815 O O . THR A 1 96 ? -4.962 2.354 29.872 1.00 86.44 96 THR A O 1
ATOM 818 N N . LEU A 1 97 ? -6.768 3.469 30.601 1.00 85.94 97 LEU A N 1
ATOM 819 C CA . LEU A 1 97 ? -6.054 4.710 30.932 1.00 85.94 97 LEU A CA 1
ATOM 820 C C . LEU A 1 97 ? -4.997 4.529 32.030 1.00 85.94 97 LEU A C 1
ATOM 822 O O . LEU A 1 97 ? -3.971 5.200 31.986 1.00 85.94 97 LEU A O 1
ATOM 826 N N . LYS A 1 98 ? -5.187 3.609 32.986 1.00 84.06 98 LYS A N 1
ATOM 827 C CA . LYS A 1 98 ? -4.141 3.285 33.978 1.00 84.06 98 LYS A CA 1
ATOM 828 C C . LYS A 1 98 ? -2.906 2.662 33.329 1.00 84.06 98 LYS A C 1
ATOM 830 O O . LYS A 1 98 ? -1.795 2.885 33.796 1.00 84.06 98 LYS A O 1
ATOM 835 N N . THR A 1 99 ? -3.108 1.864 32.283 1.00 81.38 99 THR A N 1
ATOM 836 C CA . THR A 1 99 ? -2.026 1.196 31.541 1.00 81.38 99 THR A CA 1
ATOM 837 C C . THR A 1 99 ? -1.495 2.019 30.369 1.00 81.38 99 THR A C 1
ATOM 839 O O . THR A 1 99 ? -0.443 1.699 29.815 1.00 81.38 99 THR A O 1
ATOM 842 N N . ALA A 1 100 ? -2.213 3.073 29.977 1.00 79.50 100 ALA A N 1
ATOM 843 C CA . ALA A 1 100 ? -1.818 3.950 28.893 1.00 79.50 100 ALA A CA 1
ATOM 844 C C . ALA A 1 100 ? -0.526 4.689 29.265 1.00 79.50 100 ALA A C 1
ATOM 846 O O . ALA A 1 100 ? -0.365 5.224 30.362 1.00 79.50 100 ALA A O 1
ATOM 847 N N . ALA A 1 101 ? 0.430 4.698 28.338 1.00 72.25 101 ALA A N 1
ATOM 848 C CA . ALA A 1 101 ? 1.712 5.348 28.549 1.00 72.25 101 ALA A CA 1
ATOM 849 C C . ALA A 1 101 ? 1.534 6.877 28.550 1.00 72.25 101 ALA A C 1
ATOM 851 O O . ALA A 1 101 ? 1.568 7.505 27.496 1.00 72.25 101 ALA A O 1
ATOM 852 N N . ASN A 1 102 ? 1.401 7.466 29.741 1.00 67.50 102 ASN A N 1
ATOM 853 C CA . ASN A 1 102 ? 1.195 8.906 29.966 1.00 67.50 102 ASN A CA 1
ATOM 854 C C . ASN A 1 102 ? 2.362 9.817 29.522 1.00 67.50 102 ASN A C 1
ATOM 856 O O . ASN A 1 102 ? 2.277 11.029 29.669 1.00 67.50 102 ASN A O 1
ATOM 860 N N . TRP A 1 103 ? 3.466 9.255 29.020 1.00 64.44 103 TRP A N 1
ATOM 861 C CA . TRP A 1 103 ? 4.737 9.965 28.800 1.00 64.44 103 TRP A CA 1
ATOM 862 C C . TRP A 1 103 ? 5.214 9.929 27.343 1.00 64.44 103 TRP A C 1
ATOM 864 O O . TRP A 1 103 ? 6.402 10.093 27.065 1.00 64.44 103 TRP A O 1
ATOM 874 N N . LYS A 1 104 ? 4.313 9.679 26.389 1.00 72.62 104 LYS A N 1
ATOM 875 C CA . LYS A 1 104 ? 4.644 9.813 24.966 1.00 72.62 104 LYS A CA 1
ATOM 876 C C . LYS A 1 104 ? 4.502 11.272 24.539 1.00 72.62 104 LYS A C 1
ATOM 878 O O . LYS A 1 104 ? 3.672 11.997 25.075 1.00 72.62 104 LYS A O 1
ATOM 883 N N . ALA A 1 105 ? 5.337 11.694 23.591 1.00 76.56 105 ALA A N 1
ATOM 884 C CA . ALA A 1 105 ? 5.210 13.017 22.995 1.00 76.56 105 ALA A CA 1
ATOM 885 C C . ALA A 1 105 ? 3.810 13.168 22.364 1.00 76.56 105 ALA A C 1
ATOM 887 O O . ALA A 1 105 ? 3.331 12.194 21.770 1.00 76.56 105 ALA A O 1
ATOM 888 N N . PRO A 1 106 ? 3.171 14.346 22.495 1.00 78.31 106 PRO A N 1
ATOM 889 C CA . PRO A 1 106 ? 1.844 14.586 21.940 1.00 78.31 106 PRO A CA 1
ATOM 890 C C . PRO A 1 106 ? 1.848 14.388 20.423 1.00 78.31 106 PRO A C 1
ATOM 892 O O . PRO A 1 106 ? 2.864 14.619 19.753 1.00 78.31 106 PRO A O 1
ATOM 895 N N . GLY A 1 107 ? 0.712 13.938 19.892 1.00 75.62 107 GLY A N 1
ATOM 896 C CA . GLY A 1 107 ? 0.537 13.707 18.459 1.00 75.62 107 GLY A CA 1
ATOM 897 C C . GLY A 1 107 ? 0.582 15.003 17.641 1.00 75.62 107 GLY A C 1
ATOM 898 O O . GLY A 1 107 ? 0.730 16.108 18.168 1.00 75.62 107 GLY A O 1
ATOM 899 N N . SER A 1 108 ? 0.429 14.900 16.317 1.00 79.38 108 SER A N 1
ATOM 900 C CA . SER A 1 108 ? 0.336 16.072 15.418 1.00 79.38 108 SER A CA 1
ATOM 901 C C . SER A 1 108 ? -0.828 17.017 15.760 1.00 79.38 108 SER A C 1
ATOM 903 O O . SER A 1 108 ? -0.826 18.188 15.392 1.00 79.38 108 SER A O 1
ATOM 905 N N . ASP A 1 109 ? -1.800 16.484 16.485 1.00 81.88 109 ASP A N 1
ATOM 906 C CA . ASP A 1 109 ? -2.983 17.086 17.081 1.00 81.88 109 ASP A CA 1
ATOM 907 C C . ASP A 1 109 ? -2.703 17.848 18.396 1.00 81.88 109 ASP A C 1
ATOM 909 O O . ASP A 1 109 ? -3.596 18.520 18.906 1.00 81.88 109 ASP A O 1
ATOM 913 N N . LYS A 1 110 ? -1.450 17.852 18.883 1.00 62.91 110 LYS A N 1
ATOM 914 C CA . LYS A 1 110 ? -0.957 18.609 20.056 1.00 62.91 110 LYS A CA 1
ATOM 915 C C . LYS A 1 110 ? -1.689 18.322 21.375 1.00 62.91 110 LYS A C 1
ATOM 917 O O . LYS A 1 110 ? -1.609 19.132 22.301 1.00 62.91 110 LYS A O 1
ATOM 922 N N . ILE A 1 111 ? -2.358 17.177 21.458 1.00 61.56 111 ILE A N 1
ATOM 923 C CA . ILE A 1 111 ? -2.925 16.602 22.681 1.00 61.56 111 ILE A CA 1
ATOM 924 C C . ILE A 1 111 ? -2.110 15.359 23.041 1.00 61.56 111 ILE A C 1
ATOM 926 O O . ILE A 1 111 ? -1.643 14.662 22.106 1.00 61.56 111 ILE A O 1
#

Foldseek 3Di:
DVVVVVVVVVVVVVVVLVVCCVVPVPVSVCVVDVVVPPPPPPDDDPVVVVVVVCVVPVDDDDPPCVDPVNVVVCVVCVPPDDDPDDDDDPVNVVVVVVVDDPPDQDDVVRD